Protein AF-A0A135UN89-F1 (afdb_monomer)

Foldseek 3Di:
DDPDPPVPDDDDPDDKDWDADDDPPPPDPDPVVVVVVVVVVCVVVPDDWDDDPGTMID

Mean predicted aligned error: 5.29 Å

Sequence (58 aa):
MSSEDYSNIPTPEAAYADFCLIPVGTGSVSVANEVAQVQRLLKASGLKYTMHSAGTTV

Structure (mmCIF, N/CA/C/O backbone):
data_AF-A0A135UN89-F1
#
_entry.id   AF-A0A135UN89-F1
#
loop_
_atom_site.group_PDB
_atom_site.id
_atom_site.type_symbol
_atom_site.label_atom_id
_atom_site.label_alt_id
_atom_site.label_comp_id
_atom_site.label_asym_id
_atom_site.label_entity_id
_atom_site.label_seq_id
_atom_site.pdbx_PDB_ins_code
_atom_site.Cartn_x
_atom_site.Cartn_y
_atom_site.Cartn_z
_atom_site.occupancy
_atom_site.B_iso_or_equiv
_atom_site.auth_seq_id
_atom_site.auth_comp_id
_atom_site.auth_asym_id
_atom_site.auth_atom_id
_atom_site.pdbx_PDB_model_num
ATOM 1 N N . MET A 1 1 ? 13.324 30.844 -0.691 1.00 53.78 1 MET A N 1
ATOM 2 C CA . MET A 1 1 ? 12.848 29.488 -1.029 1.00 53.78 1 MET A CA 1
ATOM 3 C C . MET A 1 1 ? 12.911 29.395 -2.538 1.00 53.78 1 MET A C 1
ATOM 5 O O . MET A 1 1 ? 12.265 30.207 -3.187 1.00 53.78 1 MET A O 1
ATOM 9 N N . SER A 1 2 ? 13.791 28.560 -3.085 1.00 61.94 2 SER A N 1
ATOM 10 C CA . SER A 1 2 ? 13.877 28.356 -4.533 1.00 61.94 2 SER A CA 1
ATOM 11 C C . SER A 1 2 ? 12.551 27.782 -5.031 1.00 61.94 2 SER A C 1
ATOM 13 O O . SER A 1 2 ? 12.048 26.805 -4.485 1.00 61.94 2 SER A O 1
ATOM 15 N N . SER A 1 3 ? 11.957 28.435 -6.026 1.00 74.38 3 SER A N 1
ATOM 16 C CA . SER A 1 3 ? 10.778 27.951 -6.739 1.00 74.38 3 SER A CA 1
ATOM 17 C C . SER A 1 3 ? 11.242 27.015 -7.853 1.00 74.38 3 SER A C 1
ATOM 19 O O . SER A 1 3 ? 11.383 27.431 -9.002 1.00 74.38 3 SER A O 1
ATOM 21 N N . GLU A 1 4 ? 11.583 25.780 -7.504 1.00 79.56 4 GLU A N 1
ATOM 22 C CA . GLU A 1 4 ? 11.862 24.755 -8.507 1.00 79.56 4 GLU A CA 1
ATOM 23 C C . GLU A 1 4 ? 10.548 24.324 -9.172 1.00 79.56 4 GLU A C 1
ATOM 25 O O . GLU A 1 4 ? 9.576 23.984 -8.496 1.00 79.56 4 GLU A O 1
ATOM 30 N N . ASP A 1 5 ? 10.508 24.372 -10.504 1.00 85.06 5 ASP A N 1
ATOM 31 C CA . ASP A 1 5 ? 9.382 23.871 -11.293 1.00 85.06 5 ASP A CA 1
ATOM 32 C C . ASP A 1 5 ? 9.518 22.353 -11.472 1.00 85.06 5 ASP A C 1
ATOM 34 O O . ASP A 1 5 ? 10.166 21.864 -12.401 1.00 85.06 5 ASP A O 1
ATOM 38 N N . TYR A 1 6 ? 8.904 21.605 -10.552 1.00 85.50 6 TYR A N 1
ATOM 39 C CA . TYR A 1 6 ? 8.902 20.139 -10.548 1.00 85.50 6 TYR A CA 1
ATOM 40 C C . TYR A 1 6 ? 8.176 19.518 -11.755 1.00 85.50 6 TYR A C 1
ATOM 42 O O . TYR A 1 6 ? 8.327 18.323 -12.003 1.00 85.50 6 TYR A O 1
ATOM 50 N N . SER A 1 7 ? 7.431 20.307 -12.536 1.00 88.25 7 SER A N 1
ATOM 51 C CA . SER A 1 7 ? 6.668 19.825 -13.698 1.00 88.25 7 SER A CA 1
ATOM 52 C C . SER A 1 7 ? 7.566 19.359 -14.848 1.00 88.25 7 SER A C 1
ATOM 54 O O . SER A 1 7 ? 7.131 18.572 -15.684 1.00 88.25 7 SER A O 1
ATOM 56 N N . ASN A 1 8 ? 8.819 19.825 -14.888 1.00 89.56 8 ASN A N 1
ATOM 57 C CA . ASN A 1 8 ? 9.785 19.473 -15.933 1.00 89.56 8 ASN A CA 1
ATOM 58 C C . ASN A 1 8 ? 10.660 18.264 -15.571 1.00 89.56 8 ASN A C 1
ATOM 60 O O . ASN A 1 8 ? 11.569 17.918 -16.326 1.00 89.56 8 ASN A O 1
ATOM 64 N N . ILE A 1 9 ? 10.423 17.625 -14.421 1.00 89.25 9 ILE A N 1
ATOM 65 C CA . ILE A 1 9 ? 11.168 16.429 -14.030 1.00 89.25 9 ILE A CA 1
ATOM 66 C C . ILE A 1 9 ? 10.597 15.226 -14.794 1.00 89.25 9 ILE A C 1
ATOM 68 O O . ILE A 1 9 ? 9.408 14.929 -14.659 1.00 89.25 9 ILE A O 1
ATOM 72 N N . PRO A 1 10 ? 11.413 14.513 -15.593 1.00 91.75 10 PRO A N 1
ATOM 73 C CA . PRO A 1 10 ? 10.943 13.342 -16.320 1.00 91.75 10 PRO A CA 1
ATOM 74 C C . PRO A 1 10 ? 10.505 12.237 -15.352 1.00 91.75 10 PRO A C 1
ATOM 76 O O . PRO A 1 10 ? 11.148 11.993 -14.329 1.00 91.75 10 PRO A O 1
ATOM 79 N N . THR A 1 11 ? 9.421 11.537 -15.691 1.00 90.19 11 THR A N 1
ATOM 80 C CA . THR A 1 11 ? 8.971 10.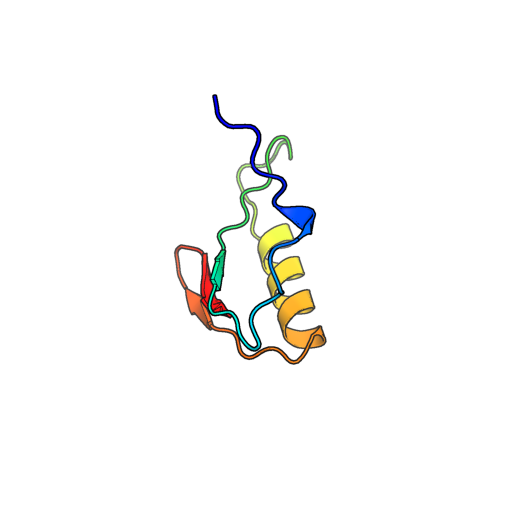365 -14.931 1.00 90.19 11 THR A CA 1
ATOM 81 C C . THR A 1 11 ? 9.999 9.237 -15.064 1.00 90.19 11 THR A C 1
ATOM 83 O O . THR A 1 11 ? 10.412 8.935 -16.187 1.00 90.19 11 THR A O 1
ATOM 86 N N . PRO A 1 12 ? 10.426 8.600 -13.959 1.00 92.12 12 PRO A N 1
ATOM 87 C CA . PRO A 1 12 ? 11.332 7.462 -14.038 1.00 92.12 12 PRO A CA 1
ATOM 88 C C . PRO A 1 12 ? 10.656 6.264 -14.722 1.00 92.12 12 PRO A C 1
ATOM 90 O O . PRO A 1 12 ? 9.444 6.084 -14.622 1.00 92.12 12 PRO A O 1
ATOM 93 N N . GLU A 1 13 ? 11.451 5.419 -15.386 1.00 95.19 13 GLU A N 1
ATOM 94 C CA . GLU A 1 13 ? 10.968 4.199 -16.061 1.00 95.19 13 GLU A CA 1
ATOM 95 C C . GLU A 1 13 ? 10.315 3.205 -15.085 1.00 95.19 13 GLU A C 1
ATOM 97 O O . GLU A 1 13 ? 9.380 2.491 -15.442 1.00 95.19 13 GLU A O 1
ATOM 102 N N . ALA A 1 14 ? 10.790 3.183 -13.839 1.00 93.81 14 ALA A N 1
ATOM 103 C CA . ALA A 1 14 ? 10.248 2.368 -12.766 1.00 93.81 14 ALA A CA 1
ATOM 104 C C . ALA A 1 14 ? 10.266 3.136 -11.442 1.00 93.81 14 ALA A C 1
ATOM 106 O O . ALA A 1 14 ? 11.140 3.970 -11.194 1.00 93.81 14 ALA A O 1
ATOM 107 N N . ALA A 1 15 ? 9.319 2.805 -10.572 1.00 93.88 15 ALA A N 1
ATOM 108 C CA . ALA A 1 15 ? 9.278 3.258 -9.193 1.00 93.88 15 ALA A CA 1
ATOM 109 C C . ALA A 1 15 ? 9.057 2.046 -8.288 1.00 93.88 15 ALA A C 1
ATOM 111 O O . ALA A 1 15 ? 8.326 1.128 -8.651 1.00 93.88 15 ALA A O 1
ATOM 112 N N . TYR A 1 16 ? 9.700 2.067 -7.126 1.00 95.62 16 TYR A N 1
ATOM 113 C CA . TYR A 1 16 ? 9.447 1.133 -6.039 1.00 95.62 16 TYR A CA 1
ATOM 114 C C . TYR A 1 16 ? 8.995 1.959 -4.848 1.00 95.62 16 TYR A C 1
ATOM 116 O O . TYR A 1 16 ? 9.713 2.875 -4.430 1.00 95.62 16 TYR A O 1
ATOM 124 N N . ALA A 1 17 ? 7.791 1.700 -4.357 1.00 95.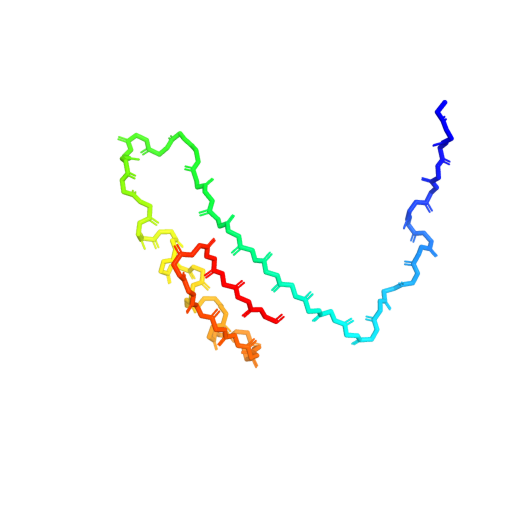25 17 ALA A N 1
ATOM 125 C CA . ALA A 1 17 ? 7.167 2.550 -3.357 1.00 95.25 17 ALA A CA 1
ATOM 126 C C . ALA A 1 17 ? 6.492 1.718 -2.277 1.00 95.25 17 ALA A C 1
ATOM 128 O O . ALA A 1 17 ? 5.865 0.700 -2.555 1.00 95.25 17 ALA A O 1
ATOM 129 N N . ASP A 1 18 ? 6.584 2.202 -1.043 1.00 96.12 18 ASP A N 1
ATOM 130 C CA . ASP A 1 18 ? 5.807 1.687 0.072 1.00 96.12 18 ASP A CA 1
ATOM 131 C C . ASP A 1 18 ? 4.821 2.755 0.526 1.00 96.12 18 ASP A C 1
ATOM 133 O O . ASP A 1 18 ? 5.189 3.922 0.695 1.00 96.12 18 ASP A O 1
ATOM 137 N N . PHE A 1 19 ? 3.558 2.376 0.691 1.00 91.94 19 PHE A N 1
ATOM 138 C CA . PHE A 1 19 ? 2.528 3.297 1.148 1.00 91.94 19 PHE A CA 1
ATOM 139 C C . PHE A 1 19 ? 1.726 2.719 2.309 1.00 91.94 19 PHE A C 1
ATOM 141 O O . PHE A 1 19 ? 1.381 1.538 2.362 1.00 91.94 19 PHE A O 1
ATOM 148 N N . CYS A 1 20 ? 1.363 3.616 3.221 1.00 93.62 20 CYS A N 1
ATOM 149 C CA . CYS A 1 20 ? 0.479 3.351 4.341 1.00 93.62 20 CYS A CA 1
ATOM 150 C C . CYS A 1 20 ? -0.731 4.281 4.227 1.00 93.62 20 CYS A C 1
ATOM 152 O O . CYS A 1 20 ? -0.588 5.502 4.316 1.00 93.62 20 CYS A O 1
ATOM 154 N N . LEU A 1 21 ? -1.922 3.722 3.987 1.00 88.50 21 LEU A N 1
ATOM 155 C CA . LEU A 1 21 ? -3.148 4.513 3.902 1.00 88.50 21 LEU A CA 1
ATOM 156 C C . LEU A 1 21 ? -3.804 4.619 5.279 1.00 88.50 21 LEU A C 1
ATOM 158 O O . LEU A 1 21 ? -4.275 3.618 5.817 1.00 88.50 21 LEU A O 1
ATOM 162 N N . ILE A 1 22 ? -3.899 5.844 5.796 1.00 91.88 22 ILE A N 1
ATOM 163 C CA . ILE A 1 22 ? -4.581 6.153 7.055 1.00 91.88 22 ILE A CA 1
ATOM 164 C C . ILE A 1 22 ? -5.755 7.098 6.766 1.00 91.88 22 ILE A C 1
ATOM 166 O O . ILE A 1 22 ? -5.545 8.302 6.601 1.00 91.88 22 ILE A O 1
ATOM 170 N N . PRO A 1 23 ? -6.994 6.590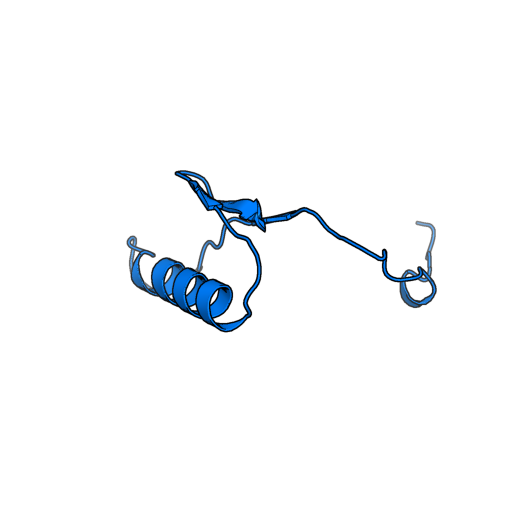 6.668 1.00 90.81 23 PRO A N 1
ATOM 171 C CA . PRO A 1 23 ? -8.162 7.443 6.507 1.00 90.81 23 PRO A CA 1
ATOM 172 C C . PRO A 1 23 ? -8.455 8.194 7.815 1.00 90.81 23 PRO A C 1
ATOM 174 O O . PRO A 1 23 ? -8.459 7.616 8.902 1.00 90.81 23 PRO A O 1
ATOM 177 N N . VAL A 1 24 ? -8.713 9.498 7.707 1.00 93.94 24 VAL A N 1
ATOM 178 C CA . VAL A 1 24 ? -8.985 10.390 8.843 1.00 93.94 24 VAL A CA 1
ATOM 179 C C . VAL A 1 24 ? -10.429 10.880 8.772 1.00 93.94 24 VAL A C 1
ATOM 181 O O . VAL A 1 24 ? -10.926 11.200 7.696 1.00 93.94 24 VAL A O 1
ATOM 184 N N . GLY A 1 25 ? -11.102 10.955 9.924 1.00 92.62 25 GLY A N 1
ATOM 185 C CA . GLY A 1 25 ? -12.473 11.474 10.011 1.00 92.62 25 GLY A CA 1
ATOM 186 C C . GLY A 1 25 ? -13.570 10.461 9.667 1.00 92.62 25 GLY A C 1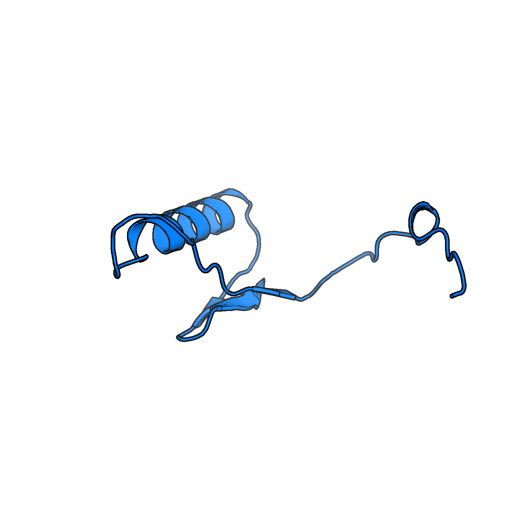
ATOM 187 O O . GLY A 1 25 ? -14.698 10.859 9.402 1.00 92.62 25 GLY A O 1
ATOM 188 N N . THR A 1 26 ? -13.276 9.158 9.697 1.00 89.75 26 THR A N 1
ATOM 189 C CA . THR A 1 26 ? -14.241 8.083 9.381 1.00 89.75 26 THR A CA 1
ATOM 190 C C . THR A 1 26 ? -15.271 7.820 10.486 1.00 89.75 26 THR A C 1
ATOM 192 O O . THR A 1 26 ? -16.210 7.057 10.281 1.00 89.75 26 THR A O 1
ATOM 195 N N . GLY A 1 27 ? -15.090 8.395 11.682 1.00 93.62 27 GLY A N 1
ATOM 196 C CA . GLY A 1 27 ? -15.918 8.091 12.858 1.00 93.62 27 GLY A CA 1
ATOM 197 C C . GLY A 1 27 ? -15.724 6.672 13.418 1.00 93.62 27 GLY A C 1
ATOM 198 O O . GLY A 1 27 ? -16.428 6.285 14.346 1.00 93.62 27 GLY A O 1
ATOM 199 N N . SER A 1 28 ? -14.766 5.907 12.882 1.00 92.75 28 SER A N 1
ATOM 200 C CA . SER A 1 28 ? -14.417 4.541 13.284 1.00 92.75 28 SER A CA 1
ATOM 201 C C . SER A 1 28 ? -12.911 4.430 13.518 1.00 92.75 28 SER A C 1
ATOM 203 O O . SER A 1 28 ? -12.115 5.001 12.780 1.00 92.75 28 SER A O 1
ATOM 205 N N . VAL A 1 29 ? -12.510 3.650 14.526 1.00 93.44 29 VAL A N 1
ATOM 206 C CA . VAL A 1 29 ? -11.091 3.333 14.781 1.00 93.44 29 VAL A CA 1
ATOM 207 C C . VAL A 1 29 ? -10.559 2.306 13.776 1.00 93.44 29 VAL A C 1
ATOM 209 O O . VAL A 1 29 ? -9.378 2.310 13.440 1.00 93.44 29 VAL A O 1
ATOM 212 N N . SER A 1 30 ? -11.423 1.410 13.293 1.00 93.81 30 SER A N 1
ATOM 213 C CA . SER A 1 30 ? -11.035 0.404 12.305 1.00 93.81 30 SER A CA 1
ATOM 214 C C . SER A 1 30 ? -11.000 1.008 10.906 1.00 93.81 30 SER A C 1
ATOM 216 O O . SER A 1 30 ? -11.972 1.640 10.492 1.00 93.81 30 SER A O 1
ATOM 218 N N . VAL A 1 31 ? -9.906 0.737 10.190 1.00 93.25 31 VAL A N 1
ATOM 219 C CA . VAL A 1 31 ? -9.642 1.164 8.801 1.00 93.25 31 VAL A CA 1
ATOM 220 C C . VAL A 1 31 ? -9.543 -0.024 7.833 1.00 93.25 31 VAL A C 1
ATOM 222 O O . VAL A 1 31 ? -9.053 0.082 6.709 1.00 93.25 31 VAL A O 1
ATOM 225 N N . ALA A 1 32 ? -9.947 -1.214 8.291 1.00 92.69 32 ALA A N 1
ATOM 226 C CA . ALA A 1 32 ? -9.729 -2.463 7.565 1.00 92.69 32 ALA A CA 1
ATOM 227 C C . ALA A 1 32 ? -10.461 -2.508 6.213 1.00 92.69 32 ALA A C 1
ATOM 229 O O . ALA A 1 32 ? -9.975 -3.131 5.267 1.00 92.69 32 ALA A O 1
ATOM 230 N N . ASN A 1 33 ? -11.612 -1.842 6.102 1.00 94.25 33 ASN A N 1
ATOM 231 C CA . ASN A 1 33 ? -12.406 -1.827 4.875 1.00 94.25 33 ASN A CA 1
ATOM 232 C C . ASN A 1 33 ? -11.715 -1.026 3.768 1.00 94.25 33 ASN A C 1
ATOM 234 O O . ASN A 1 33 ? -11.641 -1.490 2.629 1.00 94.25 33 ASN A O 1
ATOM 238 N N . GLU A 1 34 ? -11.175 0.136 4.116 1.00 94.12 34 GLU A N 1
ATOM 239 C CA . GLU A 1 34 ? -10.432 1.033 3.237 1.00 94.12 34 GLU A CA 1
ATOM 240 C C . GLU A 1 34 ? -9.126 0.368 2.798 1.00 94.12 34 GLU A C 1
ATOM 242 O O . GLU A 1 34 ? -8.834 0.297 1.603 1.00 94.12 34 GLU A O 1
ATOM 247 N N . VAL A 1 35 ? -8.391 -0.240 3.736 1.00 93.62 35 VAL A N 1
ATOM 248 C CA . VAL A 1 35 ? -7.190 -1.026 3.415 1.00 93.62 35 VAL A CA 1
ATOM 249 C C . VAL A 1 35 ? -7.530 -2.171 2.452 1.00 93.62 35 VAL A C 1
ATOM 251 O O . VAL A 1 35 ? -6.843 -2.360 1.448 1.00 93.62 35 VAL A O 1
ATOM 254 N N . ALA A 1 36 ? -8.629 -2.899 2.679 1.00 94.69 36 ALA A N 1
ATOM 255 C CA . ALA A 1 36 ? -9.068 -3.967 1.780 1.00 94.69 36 ALA A CA 1
ATOM 256 C C . ALA A 1 36 ? -9.473 -3.455 0.384 1.00 94.69 36 ALA A C 1
ATOM 258 O O . ALA A 1 36 ? -9.302 -4.171 -0.605 1.00 94.69 36 ALA A O 1
ATOM 259 N N . GLN A 1 37 ? -10.008 -2.235 0.269 1.00 95.38 37 GLN A N 1
ATOM 260 C CA . GLN A 1 37 ? -10.281 -1.606 -1.028 1.00 95.38 37 GLN A CA 1
ATOM 261 C C . GLN A 1 37 ? -8.987 -1.310 -1.788 1.00 95.38 37 GLN A C 1
ATOM 263 O O . GLN A 1 37 ? -8.916 -1.620 -2.977 1.00 95.38 37 GLN A O 1
ATOM 268 N N . VAL A 1 38 ? -7.953 -0.809 -1.108 1.00 94.12 38 VAL A N 1
ATOM 269 C CA . VAL A 1 38 ? -6.635 -0.599 -1.723 1.00 94.12 38 VAL A CA 1
ATOM 270 C C . VAL A 1 38 ? -6.048 -1.919 -2.219 1.00 94.12 38 VAL A C 1
ATOM 272 O O . VAL A 1 38 ? -5.633 -2.000 -3.369 1.00 94.12 38 VAL A O 1
ATOM 275 N N . GLN A 1 39 ? -6.103 -2.991 -1.423 1.00 95.06 39 GLN A N 1
ATOM 276 C CA . GLN A 1 39 ? -5.616 -4.307 -1.864 1.00 95.06 39 GLN A CA 1
ATOM 277 C C . GLN A 1 39 ? -6.351 -4.819 -3.112 1.00 95.06 39 GLN A C 1
ATOM 279 O O . GLN A 1 39 ? -5.735 -5.394 -4.010 1.00 95.06 39 GLN A O 1
ATOM 284 N N . ARG A 1 40 ? -7.668 -4.593 -3.207 1.00 96.88 40 ARG A N 1
ATOM 285 C CA . ARG A 1 40 ? -8.446 -4.930 -4.412 1.00 96.88 40 ARG A CA 1
ATOM 286 C C . ARG A 1 40 ? -8.019 -4.100 -5.621 1.00 96.88 40 ARG A C 1
ATOM 288 O O . ARG A 1 40 ? -7.929 -4.655 -6.713 1.00 96.88 40 ARG A O 1
ATOM 295 N N . LEU A 1 41 ? -7.735 -2.812 -5.428 1.00 96.19 41 LEU A N 1
ATOM 296 C CA . LEU A 1 41 ? -7.245 -1.929 -6.485 1.00 96.19 41 LEU A CA 1
ATOM 297 C C . LEU A 1 41 ? -5.876 -2.382 -7.010 1.00 96.19 41 LEU A C 1
ATOM 299 O O . LEU A 1 41 ? -5.710 -2.503 -8.219 1.00 96.19 41 LEU A O 1
ATOM 303 N N . LEU A 1 42 ? -4.930 -2.69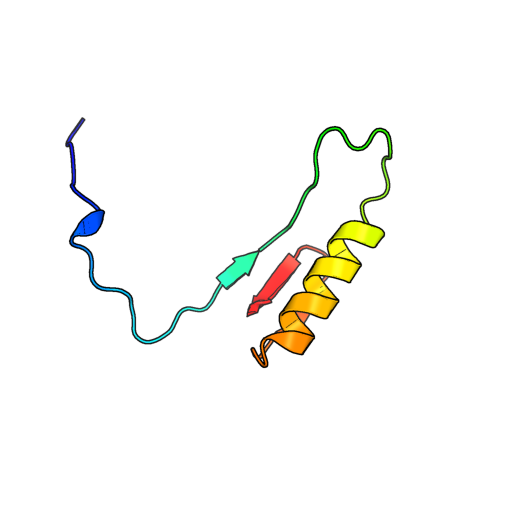5 -6.123 1.00 95.25 42 LEU A N 1
ATOM 304 C CA . LEU A 1 42 ? -3.605 -3.201 -6.506 1.00 95.25 42 LEU A CA 1
ATOM 305 C C . LEU A 1 42 ? -3.686 -4.530 -7.255 1.00 95.25 42 LEU A C 1
ATOM 307 O O . LEU A 1 42 ? -2.996 -4.748 -8.245 1.00 95.25 42 LEU A O 1
ATOM 311 N N . LYS A 1 43 ? -4.584 -5.417 -6.819 1.00 96.06 43 LYS A N 1
ATOM 312 C CA . LYS A 1 43 ? -4.842 -6.662 -7.538 1.00 96.06 43 LYS A CA 1
ATOM 313 C C . LYS A 1 43 ? -5.380 -6.407 -8.945 1.00 96.06 43 LYS A C 1
ATOM 315 O O . LYS A 1 43 ? -4.994 -7.105 -9.877 1.00 96.06 43 LYS A O 1
ATOM 320 N N . ALA A 1 44 ? -6.275 -5.432 -9.095 1.00 97.81 44 ALA A N 1
ATOM 321 C CA . ALA A 1 44 ? -6.867 -5.074 -10.379 1.00 97.81 44 ALA A CA 1
ATOM 322 C C . ALA A 1 44 ? -5.895 -4.327 -11.308 1.00 97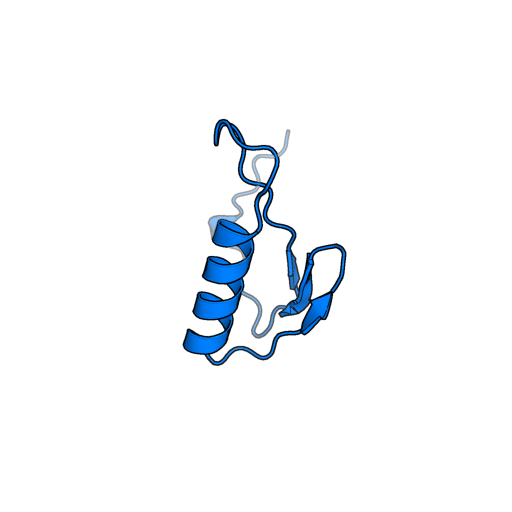.81 44 ALA A C 1
ATOM 324 O O . ALA A 1 44 ? -6.040 -4.430 -12.523 1.00 97.81 44 ALA A O 1
ATOM 325 N N . SER A 1 45 ? -4.904 -3.608 -10.768 1.00 96.38 45 SER A N 1
ATOM 326 C CA . SER A 1 45 ? -3.909 -2.886 -11.572 1.00 96.38 45 SER A CA 1
ATOM 327 C C . SER A 1 45 ? -2.869 -3.802 -12.222 1.00 96.38 45 SER A C 1
ATOM 329 O O . SER A 1 45 ? -2.174 -3.375 -13.139 1.00 96.38 45 SER A O 1
ATOM 331 N N . GLY A 1 46 ? -2.746 -5.051 -11.758 1.00 96.00 46 GLY A N 1
ATOM 332 C CA . GLY A 1 46 ? -1.732 -5.992 -12.241 1.00 96.00 46 GLY A CA 1
ATOM 333 C C . GLY A 1 46 ? -0.312 -5.663 -11.773 1.00 96.00 46 GLY A C 1
ATOM 334 O O . GLY A 1 46 ? 0.641 -6.291 -12.236 1.00 96.00 46 GLY A O 1
ATOM 335 N N . LEU A 1 47 ? -0.159 -4.702 -10.855 1.00 95.38 47 LEU A N 1
ATOM 336 C CA . LEU A 1 47 ? 1.122 -4.412 -10.221 1.00 95.38 47 LEU A CA 1
ATOM 337 C C . LEU A 1 47 ? 1.556 -5.595 -9.353 1.00 95.38 47 LEU A C 1
ATOM 339 O O . LEU A 1 47 ? 0.735 -6.325 -8.794 1.00 95.38 47 LEU A O 1
ATOM 343 N N . LYS A 1 48 ? 2.868 -5.778 -9.216 1.00 96.56 48 LYS A N 1
ATOM 344 C CA . LYS A 1 48 ? 3.407 -6.648 -8.170 1.00 96.56 48 LYS A CA 1
ATOM 345 C C . LYS A 1 48 ? 3.273 -5.897 -6.856 1.00 96.56 48 LYS A C 1
ATOM 347 O O . LYS A 1 48 ? 3.597 -4.722 -6.809 1.00 96.56 48 LYS A O 1
ATOM 352 N N . TYR A 1 49 ? 2.771 -6.551 -5.816 1.00 97.12 49 TYR A N 1
ATOM 353 C CA . TYR A 1 49 ? 2.632 -5.907 -4.517 1.00 97.12 49 TYR A CA 1
ATOM 354 C C . TYR A 1 49 ? 2.773 -6.901 -3.371 1.00 97.12 49 TYR A C 1
ATOM 356 O O . TYR A 1 49 ? 2.479 -8.088 -3.523 1.00 97.12 49 TYR A O 1
ATOM 364 N N . THR A 1 50 ? 3.221 -6.408 -2.218 1.00 97.06 50 THR A N 1
ATOM 365 C CA . THR A 1 50 ? 3.339 -7.182 -0.978 1.00 97.06 50 THR A CA 1
ATOM 366 C C . THR A 1 50 ? 2.800 -6.363 0.187 1.00 97.06 50 THR A C 1
ATOM 368 O O . THR A 1 50 ? 3.340 -5.310 0.517 1.00 97.06 50 THR A O 1
ATOM 371 N N . MET A 1 51 ? 1.731 -6.846 0.823 1.00 95.56 51 MET A N 1
ATOM 372 C CA . MET A 1 51 ? 1.196 -6.237 2.041 1.00 95.56 51 MET A CA 1
ATOM 373 C C . MET A 1 51 ? 1.991 -6.708 3.262 1.00 95.56 51 MET A C 1
ATOM 375 O O . MET A 1 51 ? 2.296 -7.894 3.395 1.00 95.56 51 MET A O 1
ATOM 379 N N . HIS A 1 52 ? 2.269 -5.791 4.182 1.00 94.88 52 HIS A N 1
ATOM 380 C CA . HIS A 1 52 ? 2.852 -6.085 5.489 1.00 94.88 52 HIS A CA 1
ATOM 381 C C . HIS A 1 52 ? 2.142 -5.275 6.582 1.00 94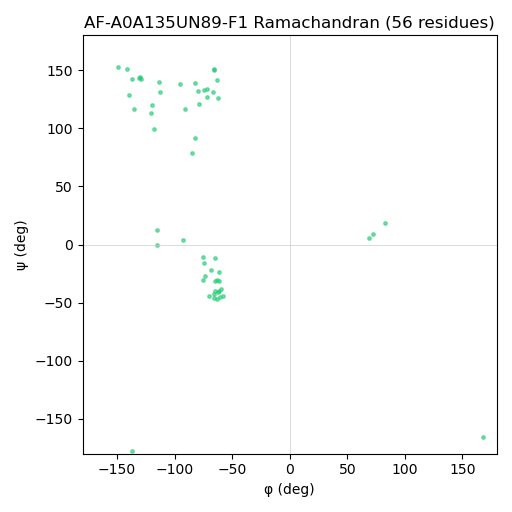.88 52 HIS A C 1
ATOM 383 O O . HIS A 1 52 ? 1.178 -4.555 6.330 1.00 94.88 52 HIS A O 1
ATOM 389 N N . SER A 1 53 ? 2.596 -5.408 7.829 1.00 91.69 53 SER A N 1
ATOM 390 C CA . SER A 1 53 ? 1.927 -4.825 9.001 1.00 91.69 53 SER A CA 1
ATOM 391 C C . SER A 1 53 ? 1.824 -3.297 8.990 1.00 91.69 53 SER A C 1
ATOM 393 O O . SER A 1 53 ? 0.957 -2.753 9.667 1.00 91.69 53 SER A O 1
ATOM 395 N N . ALA A 1 54 ? 2.699 -2.612 8.252 1.00 92.94 54 ALA A N 1
ATOM 396 C CA . ALA A 1 54 ? 2.819 -1.156 8.260 1.00 92.94 54 ALA A CA 1
ATOM 397 C C . ALA A 1 54 ? 2.453 -0.501 6.920 1.00 92.94 54 ALA A C 1
ATOM 399 O O . ALA A 1 54 ? 2.507 0.721 6.819 1.00 92.94 54 ALA A O 1
ATOM 400 N N . GLY A 1 55 ? 2.076 -1.277 5.902 1.00 94.56 55 GLY A N 1
ATOM 401 C CA . GLY A 1 55 ? 1.894 -0.729 4.567 1.00 94.56 55 GLY A CA 1
ATOM 402 C C . GLY A 1 55 ? 1.755 -1.781 3.482 1.00 94.56 55 GLY A C 1
ATOM 403 O O . GLY A 1 55 ? 1.460 -2.959 3.721 1.00 94.56 55 GLY A O 1
ATOM 404 N N . THR A 1 56 ? 1.892 -1.323 2.249 1.00 96.75 56 THR A N 1
ATOM 405 C CA . THR A 1 56 ? 1.968 -2.175 1.074 1.00 96.75 56 THR A CA 1
ATOM 406 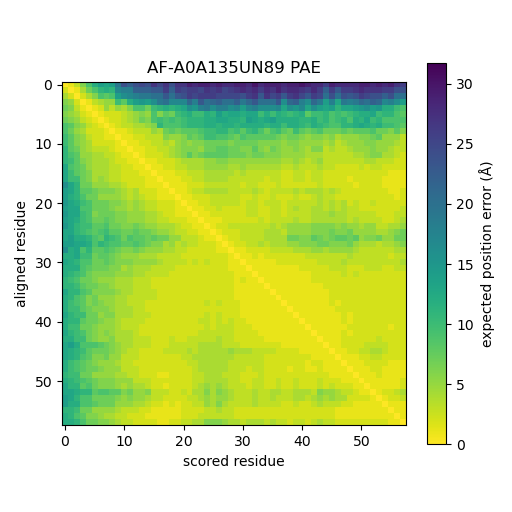C C . THR A 1 56 ? 3.000 -1.627 0.120 1.00 96.75 56 THR A C 1
ATOM 408 O O . THR A 1 56 ? 2.946 -0.463 -0.278 1.00 96.75 56 THR A O 1
ATOM 411 N N . THR A 1 57 ? 3.888 -2.522 -0.276 1.00 97.12 57 THR A N 1
ATOM 412 C CA . THR A 1 57 ? 4.952 -2.236 -1.218 1.00 97.12 57 THR A CA 1
ATOM 413 C C . THR A 1 57 ? 4.516 -2.623 -2.623 1.00 97.12 57 THR A C 1
ATOM 415 O O . THR A 1 57 ? 3.904 -3.684 -2.785 1.00 97.12 57 THR A O 1
ATOM 418 N N . VAL A 1 58 ? 4.833 -1.790 -3.614 1.00 94.94 58 VAL A N 1
ATOM 419 C CA . VAL A 1 58 ? 4.575 -1.975 -5.056 1.00 94.94 58 VAL A CA 1
ATOM 420 C C . VAL A 1 58 ? 5.827 -1.741 -5.891 1.00 94.94 58 VAL A C 1
ATOM 422 O O . VAL A 1 58 ? 6.620 -0.839 -5.528 1.00 94.94 58 VAL A O 1
#

Radius of gyration: 15.57 Å; Cα contacts (8 Å, |Δi|>4): 32; chains: 1; bounding box: 30×37×31 Å

pLDDT: mean 91.8, std 7.65, range [53.78, 97.81]

InterPro domains:
  IPR002767 Thiamine-binding protein [PF01910] (17-58)
  IPR029756 MTH1187/YkoF-like [G3DSA:3.30.70.930] (12-58)
  IPR029756 MTH1187/YkoF-like [SSF89957] (15-58)
  IPR051614 UPF0045 domain-containing protein [PTHR33777] (11-58)

Solvent-accessible surface area (backbone atoms only — not comparable to full-atom values): 4012 Å² total; per-residue (Å²): 130,86,86,75,72,69,85,78,59,79,82,70,98,71,80,79,51,74,50,64,90,78,89,78,88,76,90,56,94,75,58,64,69,64,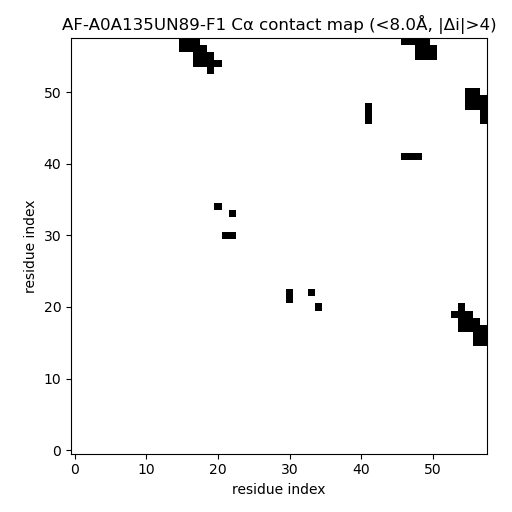51,50,49,51,54,52,49,46,63,72,69,70,58,68,70,51,80,56,99,78,34,37,36,63

Organism: NCBI:txid1460502

Nearest PDB structures (foldseek):
  1lxj-assembly1_A  TM=9.357E-01  e=4.484E-02  Saccharomyces cerevisiae
  7yfq-assembly1_A  TM=3.906E-01  e=3.204E+00  Ephydatia fluviatilis

Secondary structure (DSSP, 8-state):
-----GGGSPPPS----EE-----S-S-S--HHHHHHHHHHHHHHT---EEETTEEE-